Protein AF-A0A925PYS3-F1 (afdb_monomer_lite)

Secondary structure (DSSP, 8-state):
-----GGGGS-HHHHHTS-GGGG-----HHHHHHHHHHHHHHHTTT-----EEEEESS-B--TT--EEEEEGGGG-HHHHHHHHHHHSS-TT-SHHHHHHHHHHHHHHHHHHHHTGGGSHHHHT-

pLDDT: mean 93.24, std 9.24, range [34.88, 98.56]

Foldseek 3Di:
DDPPLPLLPDDLVVNVPDDPVSSVFDAAPLNVVLLVVVCVVCVVVVNNDRADEDEDCDWAADALHLHIYHHRLNRDPSSQVSCCVVVVDRQLPDSVRVNVSSVVRNVVSSCNVVVVVPDPVSVVD

Sequence (125 aa):
MSSTHSWTRMSDEQLLGMRFCDLKLKISSALGKRIRRLYGELDKRQIGFRPHVWLSEEWFSPDGVPGIAVPFYLAHPRLERLERRMMRTVEGGSSESAMRILRHEAGHAIDTAYRLRRRKRWREV

Structure (mmCIF, N/CA/C/O backbone):
data_AF-A0A925PYS3-F1
#
_entry.id   AF-A0A925PYS3-F1
#
loop_
_atom_site.group_PDB
_atom_site.id
_atom_site.type_symbol
_atom_site.label_atom_id
_atom_site.label_alt_id
_atom_site.label_comp_id
_atom_site.label_asym_id
_atom_site.label_entity_id
_atom_site.label_seq_id
_atom_site.pdbx_PDB_ins_code
_atom_site.Cartn_x
_atom_site.Cartn_y
_atom_site.Cartn_z
_atom_site.occupancy
_atom_site.B_iso_or_equiv
_atom_site.auth_seq_id
_atom_site.auth_comp_id
_atom_site.auth_asym_id
_atom_site.auth_atom_id
_atom_site.pdbx_PDB_model_num
ATOM 1 N N . MET A 1 1 ? -6.416 -11.500 -17.495 1.00 34.88 1 MET A N 1
ATOM 2 C CA . MET A 1 1 ? -5.634 -11.167 -18.703 1.00 34.88 1 MET A CA 1
ATOM 3 C C . MET A 1 1 ? -4.949 -9.837 -18.448 1.00 34.88 1 MET A C 1
ATOM 5 O O . MET A 1 1 ? -5.634 -8.884 -18.103 1.00 34.88 1 MET A O 1
ATOM 9 N N . SER A 1 2 ? -3.616 -9.806 -18.455 1.00 46.06 2 SER A N 1
ATOM 10 C CA . SER A 1 2 ? -2.857 -8.578 -18.199 1.00 46.06 2 SER A CA 1
ATOM 11 C C . SER A 1 2 ? -2.933 -7.712 -19.449 1.00 46.06 2 SER A C 1
ATOM 13 O O . SER A 1 2 ? -2.399 -8.108 -20.481 1.00 46.06 2 SER A O 1
ATOM 15 N N . SER A 1 3 ? -3.625 -6.574 -19.387 1.00 52.41 3 SER A N 1
ATOM 16 C CA . SER A 1 3 ? -3.520 -5.564 -20.437 1.00 52.41 3 SER A CA 1
ATOM 17 C C . SER A 1 3 ? -2.048 -5.175 -20.545 1.00 52.41 3 SER A C 1
ATOM 19 O O . SER A 1 3 ? -1.455 -4.689 -19.580 1.00 52.41 3 SER A O 1
ATOM 21 N N . THR A 1 4 ? -1.426 -5.460 -21.684 1.00 62.41 4 THR A N 1
ATOM 22 C CA . THR A 1 4 ? -0.026 -5.124 -21.940 1.00 62.41 4 THR A CA 1
ATOM 23 C C . THR A 1 4 ? 0.051 -3.613 -22.101 1.00 62.41 4 THR A C 1
ATOM 25 O O . THR A 1 4 ? -0.162 -3.082 -23.187 1.00 62.41 4 THR A O 1
ATOM 28 N N . HIS A 1 5 ? 0.256 -2.895 -20.999 1.00 79.12 5 HIS A N 1
ATOM 29 C CA . HIS A 1 5 ? 0.333 -1.446 -21.053 1.00 79.12 5 HIS A CA 1
ATOM 30 C C . HIS A 1 5 ? 1.584 -1.072 -21.860 1.00 79.12 5 HIS A C 1
ATOM 32 O O . HIS A 1 5 ? 2.679 -1.544 -21.547 1.00 79.12 5 HIS A O 1
ATOM 38 N N . SER A 1 6 ? 1.437 -0.259 -22.907 1.00 88.00 6 SER A N 1
ATOM 39 C CA . SER A 1 6 ? 2.538 0.123 -23.809 1.00 88.00 6 SER A CA 1
ATOM 40 C C . SER A 1 6 ? 3.721 0.739 -23.055 1.00 88.00 6 SER A C 1
ATOM 42 O O . SER A 1 6 ? 4.876 0.453 -23.369 1.00 88.00 6 SER A O 1
ATOM 44 N N . TRP A 1 7 ? 3.432 1.479 -21.982 1.00 93.88 7 TRP A N 1
ATOM 45 C CA . TRP A 1 7 ? 4.419 2.095 -21.099 1.00 93.88 7 TRP A CA 1
ATOM 46 C C . TRP A 1 7 ? 5.356 1.099 -20.405 1.00 93.88 7 TRP A C 1
ATOM 48 O O . TRP A 1 7 ? 6.460 1.453 -20.002 1.00 93.88 7 TRP A O 1
ATOM 58 N N . THR A 1 8 ? 4.988 -0.183 -20.319 1.00 94.25 8 THR A N 1
ATOM 59 C CA . THR A 1 8 ? 5.853 -1.210 -19.710 1.00 94.25 8 THR A CA 1
ATOM 60 C C . THR A 1 8 ? 7.151 -1.448 -20.476 1.00 94.25 8 THR A C 1
ATOM 62 O O . THR A 1 8 ? 8.105 -1.971 -19.895 1.00 94.25 8 THR A O 1
AT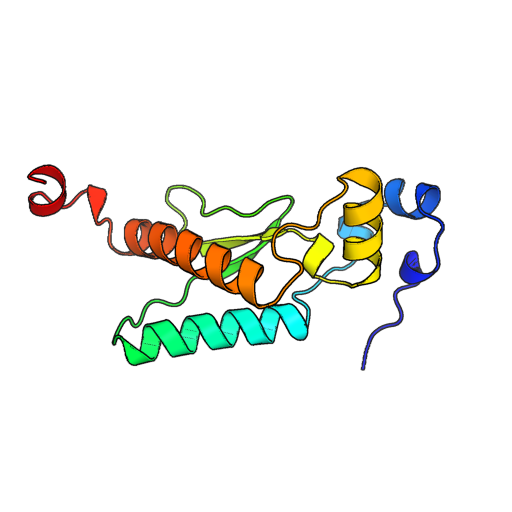OM 65 N N . ARG A 1 9 ? 7.182 -1.057 -21.756 1.00 93.25 9 ARG A N 1
ATOM 66 C CA . ARG A 1 9 ? 8.319 -1.196 -22.675 1.00 93.25 9 ARG A CA 1
ATOM 67 C C . ARG A 1 9 ? 9.065 0.118 -22.922 1.00 93.25 9 ARG A C 1
ATOM 69 O O . ARG A 1 9 ? 10.075 0.097 -23.611 1.00 93.25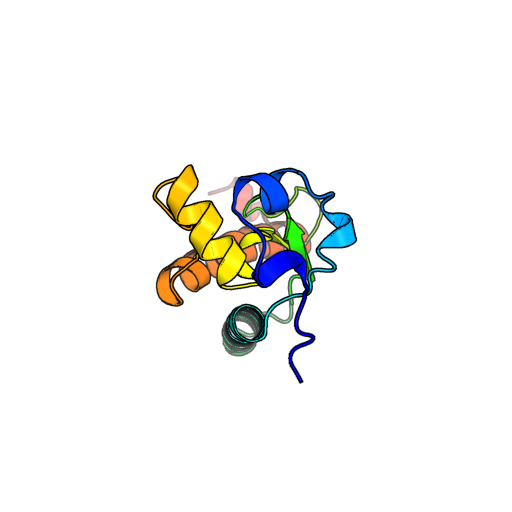 9 ARG A O 1
ATOM 76 N N . MET A 1 10 ? 8.572 1.235 -22.388 1.00 95.81 10 MET A N 1
ATOM 77 C CA . MET A 1 10 ? 9.221 2.540 -22.517 1.00 95.81 10 MET A CA 1
ATOM 78 C C . MET A 1 10 ? 10.540 2.586 -21.735 1.00 95.81 10 MET A C 1
ATOM 80 O O . MET A 1 10 ? 10.693 1.887 -20.718 1.00 95.81 10 MET A O 1
ATOM 84 N N . SER A 1 11 ? 11.468 3.437 -22.190 1.00 96.56 11 SER A N 1
ATOM 85 C CA . SER A 1 11 ? 12.650 3.804 -21.401 1.00 96.56 11 SER A CA 1
ATOM 86 C C . SER A 1 11 ? 12.230 4.469 -20.085 1.00 96.56 11 SER A C 1
ATOM 88 O O . SER A 1 11 ? 11.060 4.808 -19.888 1.00 96.56 11 SER A O 1
ATOM 90 N N . ASP A 1 12 ? 13.162 4.620 -19.148 1.00 97.06 12 ASP A N 1
ATOM 91 C CA . ASP A 1 12 ? 12.857 5.300 -17.887 1.00 97.06 12 ASP A CA 1
ATOM 92 C C . ASP A 1 12 ? 12.482 6.761 -18.118 1.00 97.06 12 ASP A C 1
ATOM 94 O O . ASP A 1 12 ? 11.494 7.224 -17.563 1.00 97.06 12 ASP A O 1
ATOM 98 N N . GLU A 1 13 ? 13.208 7.454 -18.992 1.00 97.12 13 GLU A N 1
ATOM 99 C CA . GLU A 1 13 ? 12.980 8.858 -19.336 1.00 97.12 13 GLU A CA 1
ATOM 100 C C . GLU A 1 13 ? 11.594 9.049 -19.962 1.00 97.12 13 GLU A C 1
ATOM 102 O O . GLU A 1 13 ? 10.850 9.950 -19.582 1.00 97.12 13 GLU A O 1
ATOM 107 N N . GLN A 1 14 ? 11.211 8.155 -20.878 1.00 97.00 14 GLN A N 1
ATOM 108 C CA . GLN A 1 14 ? 9.885 8.167 -21.496 1.00 97.00 14 GLN A CA 1
ATOM 109 C C . GLN A 1 14 ? 8.773 7.913 -20.473 1.00 97.00 14 GLN A C 1
ATOM 111 O O . GLN A 1 14 ? 7.746 8.586 -20.505 1.00 97.00 14 GLN A O 1
ATOM 116 N N . LEU A 1 15 ? 8.972 6.949 -19.568 1.00 96.94 15 LEU A N 1
ATOM 117 C CA . LEU A 1 15 ? 7.998 6.607 -18.533 1.00 96.94 15 LEU A CA 1
ATOM 118 C C . LEU A 1 15 ? 7.840 7.735 -17.503 1.00 96.94 15 LEU A C 1
ATOM 120 O O . LEU A 1 15 ? 6.719 8.035 -17.105 1.00 96.94 15 LEU A O 1
ATOM 124 N N . LEU A 1 16 ? 8.940 8.380 -17.110 1.00 96.19 16 LEU A N 1
ATOM 125 C CA . LEU A 1 16 ? 8.942 9.534 -16.206 1.00 96.19 16 LEU A CA 1
ATOM 126 C C . LEU A 1 16 ? 8.257 10.764 -16.812 1.00 96.19 16 LEU A C 1
ATOM 128 O O . LEU A 1 16 ? 7.689 11.566 -16.078 1.00 96.19 16 LEU A O 1
ATOM 132 N N . GLY A 1 17 ? 8.266 10.898 -18.140 1.00 96.31 17 GLY A N 1
ATOM 133 C CA . GLY A 1 17 ? 7.549 11.959 -18.851 1.00 96.31 17 GLY A CA 1
ATOM 134 C C . GLY A 1 17 ? 6.037 11.737 -18.986 1.00 96.31 17 GLY A C 1
ATOM 135 O O . GLY A 1 17 ? 5.344 12.594 -19.534 1.00 96.31 17 GLY A O 1
ATOM 136 N N . MET A 1 18 ? 5.498 10.598 -18.538 1.00 95.44 18 MET A N 1
ATOM 137 C CA . MET A 1 18 ? 4.068 10.306 -18.658 1.00 95.44 18 MET A CA 1
ATOM 138 C C . MET A 1 18 ? 3.235 10.984 -17.573 1.00 95.44 18 MET A C 1
ATOM 140 O O . MET A 1 18 ? 3.635 11.098 -16.417 1.00 95.44 18 MET A O 1
ATOM 144 N N . ARG A 1 19 ? 1.986 11.322 -17.913 1.00 94.69 19 ARG A N 1
ATOM 145 C CA . ARG A 1 19 ? 0.988 11.698 -16.907 1.00 94.69 19 ARG A CA 1
ATOM 146 C C . ARG A 1 19 ? 0.546 10.459 -16.132 1.00 94.69 19 ARG A C 1
ATOM 148 O O . ARG A 1 19 ? 0.259 9.418 -16.725 1.00 94.69 19 ARG A O 1
ATOM 155 N N . PHE A 1 20 ? 0.364 10.597 -14.822 1.00 91.12 20 PHE A N 1
ATOM 156 C CA . PHE A 1 20 ? -0.109 9.509 -13.959 1.00 91.12 20 PHE A CA 1
ATOM 157 C C . PHE A 1 20 ? -1.423 8.866 -14.432 1.00 91.12 20 PHE A C 1
ATOM 159 O O . PHE A 1 20 ? -1.566 7.644 -14.388 1.00 91.12 20 PHE A O 1
ATOM 166 N N . CYS A 1 21 ? -2.378 9.658 -14.933 1.00 92.56 21 CYS A N 1
ATOM 167 C CA . CYS A 1 21 ? -3.659 9.138 -15.420 1.00 92.56 21 CYS A CA 1
ATOM 168 C C . CYS A 1 21 ? -3.519 8.232 -16.658 1.00 92.56 21 CYS A C 1
ATOM 170 O O . CYS A 1 21 ? -4.312 7.302 -16.830 1.00 92.56 21 CYS A O 1
ATOM 172 N N . ASP A 1 22 ? -2.481 8.431 -17.477 1.00 94.25 22 ASP A N 1
ATOM 173 C CA . ASP A 1 22 ? -2.216 7.617 -18.668 1.00 94.25 22 ASP A CA 1
ATOM 174 C C . ASP A 1 22 ? -1.620 6.247 -18.318 1.00 94.25 22 ASP A C 1
ATOM 176 O O . ASP A 1 22 ? -1.698 5.311 -19.119 1.00 94.25 22 ASP A O 1
ATOM 180 N N . LEU A 1 23 ? -1.096 6.084 -17.097 1.00 93.31 23 LEU A N 1
ATOM 181 C CA . LEU A 1 23 ? -0.631 4.791 -16.597 1.00 93.31 23 LEU A CA 1
ATOM 182 C C . LEU A 1 23 ? -1.791 3.807 -16.382 1.00 93.31 23 LEU A C 1
ATOM 184 O O . LEU A 1 23 ? -1.569 2.596 -16.449 1.00 93.31 23 LEU A O 1
ATOM 188 N N . LYS A 1 24 ? -3.016 4.319 -16.158 1.00 93.31 24 LYS A N 1
ATOM 189 C CA . LYS A 1 24 ? -4.262 3.547 -15.955 1.00 93.31 24 LYS A CA 1
ATOM 190 C C . LYS A 1 24 ? -4.121 2.454 -14.889 1.00 93.31 24 LYS A C 1
ATOM 192 O O . LYS A 1 24 ? -4.617 1.335 -15.042 1.00 93.31 24 LYS A O 1
ATOM 197 N N . LEU A 1 25 ? -3.421 2.796 -13.808 1.00 94.44 25 LEU A N 1
ATOM 198 C CA . LEU A 1 25 ? -3.072 1.857 -12.752 1.00 94.44 25 LEU A CA 1
ATOM 199 C C . LEU A 1 25 ? -4.305 1.361 -12.005 1.00 94.44 25 LEU A C 1
ATOM 201 O O . LEU A 1 25 ? -5.284 2.072 -11.787 1.00 94.44 25 LEU A O 1
ATOM 205 N N . LYS A 1 26 ? -4.216 0.103 -11.588 1.00 94.62 26 LYS A N 1
ATOM 206 C CA . LYS A 1 26 ? -5.173 -0.563 -10.712 1.00 94.62 26 LYS A CA 1
ATOM 207 C C . LYS A 1 26 ? -4.393 -1.323 -9.656 1.00 94.62 26 LYS A C 1
ATOM 209 O O . LYS A 1 26 ? -3.232 -1.669 -9.867 1.00 94.62 26 LYS A O 1
ATOM 214 N N . ILE A 1 27 ? -5.050 -1.632 -8.543 1.00 95.50 27 ILE A N 1
ATOM 215 C CA . ILE A 1 27 ? -4.474 -2.505 -7.519 1.00 95.50 27 ILE A CA 1
ATOM 216 C C . ILE A 1 27 ? -4.056 -3.828 -8.172 1.00 95.50 27 ILE A C 1
ATOM 218 O O . ILE A 1 27 ? -4.868 -4.526 -8.786 1.00 95.50 27 ILE A O 1
ATOM 222 N N . SER A 1 28 ? -2.770 -4.157 -8.047 1.00 93.69 28 SER A N 1
ATOM 223 C CA . SER A 1 28 ? -2.195 -5.357 -8.648 1.00 93.69 28 SER A CA 1
ATOM 224 C C . SER A 1 28 ? -2.729 -6.622 -7.979 1.00 93.69 28 SER A C 1
ATOM 226 O O . SER A 1 28 ? -3.167 -6.614 -6.828 1.00 93.69 28 SER A O 1
ATOM 228 N N . SER A 1 29 ? -2.657 -7.761 -8.671 1.00 93.12 29 SER A N 1
ATOM 229 C CA . SER A 1 29 ? -3.042 -9.047 -8.075 1.00 93.12 29 SER A CA 1
ATOM 230 C C . SER A 1 29 ? -2.186 -9.391 -6.847 1.00 93.12 29 SER A C 1
ATOM 232 O O . SER A 1 29 ? -2.701 -9.955 -5.879 1.00 93.12 29 SER A O 1
ATOM 234 N N . ALA A 1 30 ? -0.900 -9.020 -6.863 1.00 93.12 30 ALA A N 1
ATOM 235 C CA . ALA A 1 30 ? 0.030 -9.207 -5.757 1.00 93.12 30 ALA A CA 1
ATOM 236 C C . ALA A 1 30 ? -0.347 -8.344 -4.545 1.00 93.12 30 ALA A C 1
ATOM 238 O O . ALA A 1 30 ? -0.475 -8.876 -3.441 1.00 93.12 30 ALA A O 1
ATOM 239 N N . LEU A 1 31 ? -0.602 -7.048 -4.750 1.00 95.81 31 LEU A N 1
ATOM 240 C CA . LEU A 1 31 ? -1.065 -6.150 -3.693 1.00 95.81 31 LEU A CA 1
ATOM 241 C C . LEU A 1 31 ? -2.444 -6.578 -3.167 1.00 95.81 31 LEU A C 1
ATOM 243 O O . LEU A 1 31 ? -2.641 -6.692 -1.961 1.00 95.81 31 LEU A O 1
ATOM 247 N N . GLY A 1 32 ? -3.367 -6.950 -4.055 1.00 97.50 32 GLY A N 1
ATOM 248 C CA . GLY A 1 32 ? -4.691 -7.450 -3.690 1.00 97.50 32 GLY A CA 1
ATOM 249 C C . GLY A 1 32 ? -4.655 -8.710 -2.815 1.00 97.50 32 GLY A C 1
ATOM 250 O O . GLY A 1 32 ? -5.482 -8.854 -1.916 1.00 97.50 32 GLY A O 1
ATOM 251 N N . LYS A 1 33 ? -3.687 -9.619 -3.016 1.00 97.81 33 LYS A N 1
ATOM 252 C CA . LYS A 1 33 ? -3.479 -10.772 -2.115 1.00 97.81 33 LYS A CA 1
ATOM 253 C C . LYS A 1 33 ? -3.079 -10.325 -0.705 1.00 97.81 33 LYS A C 1
ATOM 255 O O . LYS A 1 33 ? -3.563 -10.900 0.266 1.00 97.81 33 LYS A O 1
ATOM 260 N N . ARG A 1 34 ? -2.231 -9.300 -0.591 1.00 97.62 34 ARG A N 1
ATOM 261 C CA . ARG A 1 34 ? -1.772 -8.741 0.693 1.00 97.62 34 ARG A CA 1
ATOM 262 C C . ARG A 1 34 ? -2.909 -8.021 1.422 1.00 97.62 34 ARG A C 1
ATOM 264 O O . ARG A 1 34 ? -3.125 -8.278 2.600 1.00 97.62 34 ARG A O 1
ATOM 271 N N . ILE A 1 35 ? -3.714 -7.238 0.701 1.00 98.25 35 ILE A N 1
ATOM 272 C CA . ILE A 1 35 ? -4.925 -6.593 1.239 1.00 98.25 35 ILE A CA 1
ATOM 273 C C . ILE A 1 35 ? -5.918 -7.642 1.762 1.00 98.25 35 ILE A C 1
ATOM 275 O O . ILE A 1 35 ? -6.382 -7.551 2.894 1.00 98.25 35 ILE A O 1
ATOM 279 N N . ARG A 1 36 ? -6.199 -8.702 0.989 1.00 98.38 36 ARG A N 1
ATOM 280 C CA . ARG A 1 36 ? -7.076 -9.793 1.459 1.00 98.38 36 ARG A CA 1
ATOM 281 C C . ARG A 1 36 ? -6.522 -10.503 2.690 1.00 98.38 36 ARG A C 1
ATOM 283 O O . ARG A 1 36 ? -7.292 -10.875 3.571 1.00 98.38 36 ARG A O 1
ATOM 290 N N . ARG A 1 37 ? -5.199 -10.682 2.770 1.00 98.44 37 ARG A N 1
ATOM 291 C CA . ARG A 1 37 ? -4.549 -11.233 3.963 1.00 98.44 37 ARG A CA 1
ATOM 292 C C . ARG A 1 37 ? -4.764 -10.331 5.179 1.00 98.44 37 ARG A C 1
ATOM 294 O O . ARG A 1 37 ? -5.121 -10.857 6.226 1.00 98.44 37 ARG A O 1
ATOM 301 N N . LEU A 1 38 ? -4.587 -9.015 5.039 1.00 98.56 38 LEU A N 1
ATOM 302 C CA . LEU A 1 38 ? -4.872 -8.051 6.106 1.00 98.56 38 LEU A CA 1
ATOM 303 C C . LEU A 1 38 ? -6.319 -8.190 6.593 1.00 98.56 38 LEU A C 1
ATOM 305 O O . LEU A 1 38 ? -6.543 -8.352 7.787 1.00 98.56 38 LEU A O 1
ATOM 309 N N . TYR A 1 39 ? -7.293 -8.204 5.680 1.00 98.50 39 TYR A N 1
ATOM 310 C CA . TYR A 1 39 ? -8.702 -8.359 6.057 1.00 98.50 39 TYR A CA 1
ATOM 311 C C . TYR A 1 39 ? -8.966 -9.679 6.788 1.00 98.50 39 TYR A C 1
ATOM 313 O O . TYR A 1 39 ? -9.613 -9.673 7.827 1.00 98.50 39 TYR A O 1
ATOM 321 N N . GLY A 1 40 ? -8.387 -10.792 6.330 1.00 98.50 40 GLY A N 1
ATOM 322 C CA . GLY A 1 40 ? -8.489 -12.066 7.045 1.00 98.50 40 GLY A CA 1
ATOM 323 C C . GLY A 1 40 ? -7.840 -12.043 8.437 1.00 98.50 40 GLY A C 1
ATOM 324 O O . GLY A 1 40 ? -8.300 -12.732 9.344 1.00 98.50 40 GLY A O 1
ATOM 325 N N . GLU A 1 41 ? -6.778 -11.259 8.638 1.00 98.38 41 GLU A N 1
ATOM 326 C CA . GLU A 1 41 ? -6.142 -11.068 9.949 1.00 98.38 41 GLU A CA 1
ATOM 327 C C . GLU A 1 41 ? -6.987 -10.209 10.905 1.00 98.38 41 GLU A C 1
ATOM 329 O O . GLU A 1 41 ? -6.936 -10.448 12.116 1.00 98.38 41 GLU A O 1
ATOM 334 N N . LEU A 1 42 ? -7.753 -9.246 10.382 1.00 98.19 42 LEU A N 1
ATOM 335 C CA . LEU A 1 42 ? -8.711 -8.437 11.145 1.00 98.19 42 LEU A CA 1
ATOM 336 C C . LEU A 1 42 ? -9.957 -9.251 11.513 1.00 98.19 42 LEU A C 1
ATOM 338 O O . LEU A 1 42 ? -10.329 -9.298 12.686 1.00 98.19 42 LEU A O 1
ATOM 342 N N . ASP A 1 43 ? -10.523 -9.981 10.550 1.00 98.00 43 ASP A N 1
ATOM 343 C CA . ASP A 1 43 ? -11.698 -10.834 10.755 1.00 98.00 43 ASP A CA 1
ATOM 344 C C . ASP A 1 43 ? -11.430 -11.899 11.837 1.00 98.00 43 ASP A C 1
ATOM 346 O O . ASP A 1 43 ? -12.239 -12.092 12.743 1.00 98.00 43 ASP A O 1
ATOM 350 N N . LYS A 1 44 ? -10.247 -12.537 11.820 1.00 98.25 44 LYS A N 1
ATOM 351 C CA . LYS A 1 44 ? -9.815 -13.501 12.858 1.00 98.25 44 LYS A CA 1
ATOM 352 C C . LYS A 1 44 ? -9.739 -12.906 14.265 1.00 98.25 44 LYS A C 1
ATOM 354 O O . LYS A 1 44 ? -9.788 -13.649 15.239 1.00 98.25 44 LYS A O 1
ATOM 359 N N . ARG A 1 45 ? -9.589 -11.585 14.373 1.00 97.31 45 ARG A N 1
ATOM 360 C CA . ARG A 1 45 ? -9.578 -10.834 15.637 1.00 97.31 45 ARG A CA 1
ATOM 361 C C . ARG A 1 45 ? -10.936 -10.210 15.957 1.00 97.31 45 ARG A C 1
ATOM 363 O O . ARG A 1 45 ? -11.012 -9.390 16.863 1.00 97.31 45 ARG A O 1
ATOM 370 N N . GLN A 1 46 ? -11.985 -10.578 15.217 1.00 97.19 46 GLN A N 1
ATOM 371 C CA . GLN A 1 46 ? -13.338 -10.034 15.355 1.00 97.19 46 GLN A CA 1
ATOM 372 C C . GLN A 1 46 ? -13.409 -8.513 15.126 1.00 97.19 46 GLN A C 1
ATOM 374 O O . GLN A 1 46 ? -14.315 -7.836 15.610 1.00 97.19 46 GLN A O 1
ATOM 379 N N . ILE A 1 47 ? -12.469 -7.965 14.351 1.00 96.56 47 ILE A N 1
ATOM 380 C CA . ILE A 1 47 ? -12.484 -6.566 13.925 1.00 96.56 47 ILE A CA 1
ATOM 381 C C . ILE A 1 47 ? -13.201 -6.509 12.574 1.00 96.56 47 ILE A C 1
ATOM 383 O O . ILE A 1 47 ? -12.607 -6.799 11.542 1.00 96.56 47 ILE A O 1
ATOM 387 N N . GLY A 1 48 ? -14.481 -6.125 12.578 1.00 94.44 48 GLY A N 1
ATOM 388 C CA . GLY A 1 48 ? -15.309 -6.049 11.362 1.00 94.44 48 GLY A CA 1
ATOM 389 C C . GLY A 1 48 ? -14.986 -4.877 10.423 1.00 94.44 48 GLY A C 1
ATOM 390 O O . GLY A 1 48 ? -15.614 -4.727 9.376 1.00 94.44 48 GLY A O 1
ATOM 391 N N . PHE A 1 49 ? -14.031 -4.022 10.792 1.00 95.44 49 PHE A N 1
ATOM 392 C CA . PHE A 1 49 ? -13.610 -2.887 9.981 1.00 95.44 49 PHE A CA 1
ATOM 393 C C . PHE A 1 49 ? -12.681 -3.327 8.843 1.00 95.44 49 PHE A C 1
ATOM 395 O O . PHE A 1 49 ? -11.674 -3.998 9.066 1.00 95.44 49 PHE A O 1
ATOM 402 N N . ARG A 1 50 ? -12.996 -2.897 7.617 1.00 96.56 50 ARG A N 1
ATOM 403 C CA . ARG A 1 50 ? -12.178 -3.136 6.423 1.00 96.56 50 ARG A CA 1
ATOM 404 C C . ARG A 1 50 ? -11.763 -1.794 5.816 1.00 96.56 50 ARG A C 1
ATOM 406 O O . ARG A 1 50 ? -12.591 -1.176 5.147 1.00 96.56 50 ARG A O 1
ATOM 413 N N . PRO A 1 51 ? -10.516 -1.339 6.043 1.00 96.38 51 PRO A N 1
ATOM 414 C CA . PRO A 1 51 ? -10.037 -0.076 5.493 1.00 96.38 51 PRO A CA 1
ATOM 415 C C . PRO A 1 51 ? -10.189 -0.042 3.970 1.00 96.38 51 PRO A C 1
ATOM 417 O O . PRO A 1 51 ? -9.809 -1.007 3.300 1.00 96.38 51 PRO A O 1
ATOM 420 N N . HIS A 1 52 ? -10.704 1.060 3.417 1.00 95.25 52 HIS A N 1
ATOM 421 C CA . HIS A 1 52 ? -10.630 1.294 1.973 1.00 95.25 52 HIS A CA 1
ATOM 422 C C . HIS A 1 52 ? -9.163 1.456 1.561 1.00 95.25 52 HIS A C 1
ATOM 424 O O . HIS A 1 52 ? -8.393 2.067 2.296 1.00 95.25 52 HIS A O 1
ATOM 430 N N . VAL A 1 53 ? -8.775 0.907 0.408 1.00 97.88 53 VAL A N 1
ATOM 431 C CA . VAL A 1 53 ? -7.391 0.955 -0.081 1.00 97.88 53 VAL A CA 1
ATOM 432 C C . VAL A 1 53 ? -7.356 1.553 -1.482 1.00 97.88 53 VAL A C 1
ATOM 434 O O . VAL A 1 53 ? -8.085 1.085 -2.359 1.00 97.88 53 VAL A O 1
ATOM 437 N N . TRP A 1 54 ? -6.490 2.542 -1.698 1.00 97.12 54 TRP A N 1
ATOM 438 C CA . TRP A 1 54 ? -6.291 3.212 -2.988 1.00 97.12 54 TRP A CA 1
ATOM 439 C C . TRP A 1 54 ? -4.804 3.417 -3.295 1.00 97.12 54 TRP A C 1
ATOM 441 O O . TRP A 1 54 ? -3.947 3.192 -2.444 1.00 97.12 54 TRP A O 1
ATOM 451 N N . LEU A 1 55 ? -4.500 3.804 -4.538 1.00 97.06 55 LEU A N 1
ATOM 452 C CA . LEU A 1 55 ? -3.135 4.111 -4.967 1.00 97.06 55 LEU A CA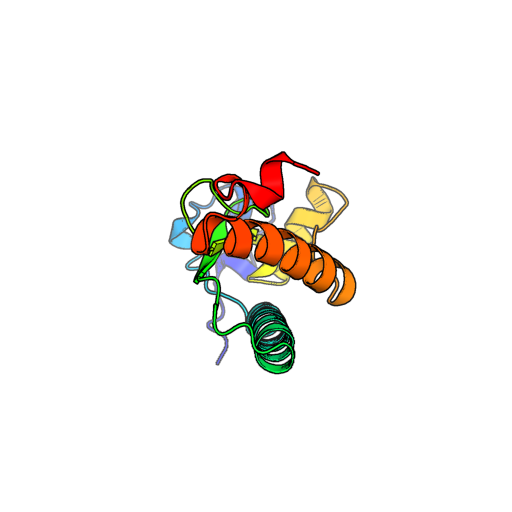 1
ATOM 453 C C . LEU A 1 55 ? -2.801 5.589 -4.720 1.00 97.06 55 LEU A C 1
ATOM 455 O O . LEU A 1 55 ? -3.625 6.458 -4.999 1.00 97.06 55 LEU A O 1
ATOM 459 N N . SER A 1 56 ? -1.588 5.854 -4.254 1.00 95.69 56 SER A N 1
ATOM 460 C CA . SER A 1 56 ? -1.030 7.167 -3.904 1.00 95.69 56 SER A CA 1
ATOM 461 C C . SER A 1 56 ? 0.461 7.221 -4.243 1.00 95.69 56 SER A C 1
ATOM 463 O O . SER A 1 56 ? 0.998 6.291 -4.840 1.00 95.69 56 SER A O 1
ATOM 465 N N . GLU A 1 57 ? 1.142 8.301 -3.875 1.00 92.94 57 GLU A N 1
ATOM 466 C CA . GLU A 1 57 ? 2.597 8.434 -4.015 1.00 92.94 57 GLU A CA 1
ATOM 467 C C . GLU A 1 57 ? 3.354 7.661 -2.923 1.00 92.94 57 GLU A C 1
ATOM 469 O O . GLU A 1 57 ? 4.353 7.009 -3.214 1.00 92.94 57 GLU A O 1
ATOM 474 N N . GLU A 1 58 ? 2.820 7.637 -1.700 1.00 94.69 58 GLU A N 1
ATOM 475 C CA . GLU A 1 58 ? 3.442 7.010 -0.529 1.00 94.69 58 GLU A CA 1
ATOM 476 C C . GLU A 1 58 ? 2.433 6.237 0.337 1.00 94.69 58 GLU A C 1
ATOM 478 O O . GLU A 1 58 ? 1.220 6.303 0.115 1.00 94.69 58 GLU A O 1
ATOM 483 N N . TRP A 1 59 ? 2.933 5.487 1.321 1.00 96.81 59 TRP A N 1
ATOM 484 C CA . TRP A 1 59 ? 2.101 4.830 2.328 1.00 96.81 59 TRP A CA 1
ATOM 485 C C . TRP A 1 59 ? 1.617 5.844 3.362 1.00 96.81 59 TRP A C 1
ATOM 487 O O . TRP A 1 59 ? 2.439 6.500 3.990 1.00 96.81 59 TRP A O 1
ATOM 497 N N . PHE A 1 60 ? 0.305 5.936 3.581 1.00 95.44 60 PHE A N 1
ATOM 498 C CA . PHE A 1 60 ? -0.248 6.690 4.710 1.00 95.44 60 PHE A CA 1
ATOM 499 C C . PHE A 1 60 ? -1.720 6.351 4.956 1.00 95.44 60 PHE A C 1
ATOM 501 O O . PHE A 1 60 ? -2.416 5.825 4.085 1.00 95.44 60 PHE A O 1
ATOM 508 N N . SER A 1 61 ? -2.216 6.724 6.130 1.00 94.19 61 SER A N 1
ATOM 509 C CA . SER A 1 61 ? -3.638 6.739 6.470 1.00 94.19 61 SER A CA 1
ATOM 510 C C . SER A 1 61 ? -4.029 8.183 6.791 1.00 94.19 61 SER A C 1
ATOM 512 O O . SER A 1 61 ? -3.527 8.722 7.778 1.00 94.19 61 SER A O 1
ATOM 514 N N . PRO A 1 62 ? -4.863 8.851 5.971 1.00 87.81 62 PRO A N 1
ATOM 515 C CA . PRO A 1 62 ? -5.174 10.260 6.173 1.00 87.81 62 PRO A CA 1
ATOM 516 C C . PRO A 1 62 ? -6.007 10.479 7.436 1.00 87.81 62 PRO A C 1
ATOM 518 O O . PRO A 1 62 ? -6.936 9.718 7.723 1.00 87.81 62 PRO A O 1
ATOM 521 N N . ASP A 1 63 ? -5.755 11.587 8.129 1.00 84.62 63 ASP A N 1
ATOM 522 C CA . ASP A 1 63 ? -6.580 11.996 9.260 1.00 84.62 63 ASP A CA 1
ATOM 523 C C . ASP A 1 63 ? -8.050 12.152 8.847 1.00 84.62 63 ASP A C 1
ATOM 525 O O . ASP A 1 63 ? -8.396 12.808 7.863 1.00 84.62 63 ASP A O 1
ATOM 529 N N . GLY A 1 64 ? -8.943 11.536 9.623 1.00 87.12 64 GLY A N 1
ATOM 530 C CA . GLY A 1 64 ? -10.386 11.599 9.385 1.00 87.12 64 GLY A CA 1
ATOM 531 C C . GLY A 1 64 ? -10.897 10.694 8.259 1.00 87.12 64 GLY A C 1
ATOM 532 O O . GLY A 1 64 ? -12.114 10.575 8.107 1.00 87.12 64 GLY A O 1
ATOM 533 N N . VAL A 1 65 ? -10.015 10.003 7.530 1.00 91.44 65 VAL A N 1
ATOM 534 C CA . VAL A 1 65 ? -10.384 9.029 6.498 1.00 91.44 65 VAL A CA 1
ATOM 535 C C . VAL A 1 65 ? -9.997 7.621 6.961 1.00 91.44 65 VAL A C 1
ATOM 537 O O . VAL A 1 65 ? -8.816 7.312 7.097 1.00 91.44 65 VAL A O 1
ATOM 540 N N . PRO A 1 66 ? -10.964 6.717 7.188 1.00 92.50 66 PRO A N 1
ATOM 541 C CA . PRO A 1 66 ? -10.678 5.371 7.671 1.00 92.50 66 PRO A CA 1
ATOM 542 C C . PRO A 1 66 ? -10.215 4.457 6.519 1.00 92.50 66 PRO A C 1
ATOM 544 O O . PRO A 1 66 ? -10.944 3.573 6.059 1.00 92.50 66 PRO A O 1
ATOM 547 N N . GLY A 1 67 ? -8.995 4.671 6.026 1.00 96.88 67 GLY A N 1
ATOM 548 C CA . GLY A 1 67 ? -8.437 3.912 4.911 1.00 96.88 67 GLY A CA 1
ATOM 549 C C . GLY A 1 67 ? -6.928 4.079 4.735 1.00 96.88 67 GLY A C 1
ATOM 550 O O . GLY A 1 67 ? -6.296 4.796 5.499 1.00 96.88 67 GLY A O 1
ATOM 551 N N . ILE A 1 68 ? -6.372 3.368 3.752 1.00 98.31 68 ILE A N 1
ATOM 552 C CA . ILE A 1 68 ? -4.932 3.207 3.535 1.00 98.31 68 ILE A CA 1
ATOM 553 C C . ILE A 1 68 ? -4.580 3.589 2.096 1.00 98.31 68 ILE A C 1
ATOM 555 O O . ILE A 1 68 ? -5.036 2.962 1.135 1.00 98.31 68 ILE A O 1
ATOM 559 N N . ALA A 1 69 ? -3.713 4.578 1.960 1.00 97.88 69 ALA A N 1
ATOM 560 C CA . ALA A 1 69 ? -3.057 4.946 0.722 1.00 97.88 69 ALA A CA 1
ATOM 561 C C . ALA A 1 69 ? -1.831 4.041 0.505 1.00 97.88 69 ALA A C 1
ATOM 563 O O . ALA A 1 69 ? -1.068 3.777 1.439 1.00 97.88 69 ALA A O 1
ATOM 564 N N . VAL A 1 70 ? -1.665 3.515 -0.709 1.00 97.69 70 VAL A N 1
ATOM 565 C CA . VAL A 1 70 ? -0.575 2.597 -1.070 1.00 97.69 70 VAL A CA 1
ATOM 566 C C . VAL A 1 70 ? 0.204 3.148 -2.260 1.00 97.69 70 VAL A C 1
ATOM 568 O O . VAL A 1 70 ? -0.423 3.483 -3.266 1.00 97.69 70 VAL A O 1
ATOM 571 N N . PRO A 1 71 ? 1.548 3.136 -2.239 1.00 97.06 71 PRO A N 1
ATOM 572 C CA . PRO A 1 71 ? 2.334 3.657 -3.342 1.00 97.06 71 PRO A CA 1
ATOM 573 C C . PRO A 1 71 ? 2.012 2.998 -4.686 1.00 97.06 71 PRO A C 1
ATOM 575 O O . PRO A 1 71 ? 1.975 1.768 -4.829 1.00 97.06 71 PRO A O 1
ATOM 578 N N . PHE A 1 72 ? 1.828 3.830 -5.707 1.00 96.69 72 PHE A N 1
ATOM 579 C CA . PHE A 1 72 ? 1.439 3.429 -7.053 1.00 96.69 72 PHE A CA 1
ATOM 580 C C . PHE A 1 72 ? 2.463 2.496 -7.702 1.00 96.69 72 PHE A C 1
ATOM 582 O O . PHE A 1 72 ? 2.097 1.666 -8.537 1.00 96.69 72 PHE A O 1
ATOM 589 N N . TYR A 1 73 ? 3.740 2.580 -7.316 1.00 96.44 73 TYR A N 1
ATOM 590 C CA . TYR A 1 73 ? 4.780 1.731 -7.885 1.00 96.44 73 TYR A CA 1
ATOM 591 C C . TYR A 1 73 ? 4.573 0.242 -7.568 1.00 96.44 73 TYR A C 1
ATOM 593 O O . TYR A 1 73 ? 4.991 -0.604 -8.355 1.00 96.44 73 TYR A O 1
ATOM 601 N N . LEU A 1 74 ? 3.828 -0.100 -6.507 1.00 96.94 74 LEU A N 1
ATOM 602 C CA . LEU A 1 74 ? 3.436 -1.481 -6.173 1.00 96.94 74 LEU A CA 1
ATOM 603 C C . LEU A 1 74 ? 2.308 -2.030 -7.070 1.00 96.94 74 LEU A C 1
ATOM 605 O O . LEU A 1 74 ? 1.931 -3.209 -6.995 1.00 96.94 74 LEU A O 1
ATOM 609 N N . ALA A 1 75 ? 1.741 -1.189 -7.939 1.00 96.06 75 ALA A N 1
ATOM 610 C CA . ALA A 1 75 ? 0.738 -1.603 -8.911 1.00 96.06 75 ALA A CA 1
ATOM 611 C C . ALA A 1 75 ? 1.343 -2.414 -10.070 1.00 96.06 75 ALA A C 1
ATOM 613 O O . ALA A 1 75 ? 0.608 -3.130 -10.756 1.00 96.06 75 ALA A O 1
ATOM 614 N N . HIS A 1 76 ? 2.659 -2.337 -10.313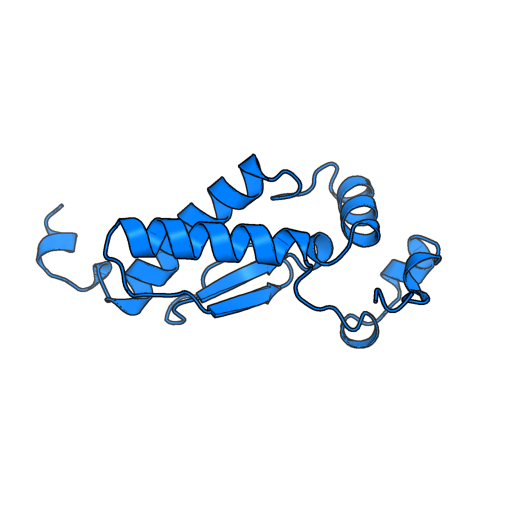 1.00 95.62 76 HIS A N 1
ATOM 615 C CA . HIS A 1 76 ? 3.274 -3.056 -11.427 1.00 95.62 76 HIS A CA 1
ATOM 616 C C . HIS A 1 76 ? 4.800 -3.255 -11.287 1.00 95.62 76 HIS A C 1
ATOM 618 O O . HIS A 1 76 ? 5.513 -2.288 -11.022 1.00 95.62 76 HIS A O 1
ATOM 624 N N . PRO A 1 77 ? 5.362 -4.436 -11.632 1.00 95.25 77 PRO A N 1
ATOM 625 C CA . PRO A 1 77 ? 6.801 -4.709 -11.493 1.00 95.25 77 PRO A CA 1
ATOM 626 C C . PRO A 1 77 ? 7.734 -3.747 -12.246 1.00 95.25 77 PRO A C 1
ATOM 628 O O . PRO A 1 77 ? 8.872 -3.537 -11.842 1.00 95.25 77 PRO A O 1
ATOM 631 N N . ARG A 1 78 ? 7.287 -3.174 -13.373 1.00 96.00 78 ARG A N 1
ATOM 632 C CA . ARG A 1 78 ? 8.060 -2.151 -14.111 1.00 96.00 78 ARG A CA 1
ATOM 633 C C . ARG A 1 78 ? 8.257 -0.874 -13.291 1.00 96.00 78 ARG A C 1
ATOM 635 O O . ARG A 1 78 ? 9.337 -0.295 -13.379 1.00 96.00 78 ARG A O 1
ATOM 642 N N . LEU A 1 79 ? 7.244 -0.470 -12.527 1.00 96.56 79 LEU A N 1
ATOM 643 C CA . LEU A 1 79 ? 7.300 0.712 -11.674 1.00 96.56 79 LEU A CA 1
ATOM 644 C C . LEU A 1 79 ? 8.142 0.427 -10.432 1.00 96.56 79 LEU A C 1
ATOM 646 O O . LEU A 1 79 ? 9.017 1.218 -10.128 1.00 96.56 79 LEU A O 1
ATOM 650 N N . GLU A 1 80 ? 8.011 -0.752 -9.812 1.00 96.50 80 GLU A N 1
ATOM 651 C CA . GLU A 1 80 ? 8.922 -1.159 -8.727 1.00 96.50 80 GLU A CA 1
ATOM 652 C C . GLU A 1 80 ? 10.398 -1.159 -9.162 1.00 96.50 80 GLU A C 1
ATOM 654 O O . GLU A 1 80 ? 11.286 -0.838 -8.377 1.00 96.50 80 GLU A O 1
ATOM 659 N N . ARG A 1 81 ? 10.697 -1.544 -10.412 1.00 96.81 81 ARG A N 1
ATOM 660 C CA . ARG A 1 81 ? 12.069 -1.466 -10.942 1.00 96.81 81 ARG A CA 1
ATOM 661 C C . ARG A 1 81 ? 12.546 -0.026 -11.116 1.00 96.81 81 ARG A C 1
ATOM 663 O O . ARG A 1 81 ? 13.712 0.229 -10.832 1.00 96.81 81 ARG A O 1
ATOM 670 N N . LEU A 1 82 ? 11.675 0.866 -11.594 1.00 97.19 82 LEU A N 1
ATOM 671 C CA . LEU A 1 82 ? 11.981 2.291 -11.741 1.00 97.19 82 LEU A CA 1
ATOM 672 C C . LEU A 1 82 ? 12.235 2.923 -10.367 1.00 97.19 82 LEU A C 1
ATOM 674 O O . LEU A 1 82 ? 13.298 3.493 -10.149 1.00 97.19 82 LEU A O 1
ATOM 678 N N . GLU A 1 83 ? 11.316 2.701 -9.428 1.00 97.38 83 GLU A N 1
ATOM 679 C CA . GLU A 1 83 ? 11.409 3.152 -8.040 1.00 97.38 83 GLU A CA 1
ATOM 680 C C . GLU A 1 83 ? 12.726 2.699 -7.407 1.00 97.38 83 GLU A C 1
ATOM 682 O O . GLU A 1 83 ? 13.505 3.511 -6.920 1.00 97.38 83 GLU A O 1
ATOM 687 N N . ARG A 1 84 ? 13.064 1.407 -7.530 1.00 96.94 84 ARG A N 1
ATOM 688 C CA . ARG A 1 84 ? 14.332 0.875 -7.014 1.00 96.94 84 ARG A CA 1
ATOM 689 C C . ARG A 1 84 ? 15.553 1.553 -7.625 1.00 96.94 84 ARG A C 1
ATOM 691 O O . ARG A 1 84 ? 16.564 1.687 -6.948 1.00 96.94 84 ARG A O 1
ATOM 698 N N . ARG A 1 85 ? 15.507 1.917 -8.906 1.00 96.94 85 ARG A N 1
ATOM 699 C CA . ARG A 1 85 ? 16.636 2.560 -9.586 1.00 96.94 85 ARG A CA 1
ATOM 700 C C . ARG A 1 85 ? 16.831 3.993 -9.099 1.00 96.94 85 ARG A C 1
ATOM 702 O O . ARG A 1 85 ? 17.970 4.392 -8.884 1.00 96.94 85 ARG A O 1
ATOM 709 N N . MET A 1 86 ? 15.741 4.732 -8.909 1.00 96.06 86 MET A N 1
ATOM 710 C CA . MET A 1 86 ? 15.777 6.140 -8.505 1.00 96.06 86 MET A CA 1
ATOM 711 C C . MET A 1 86 ? 15.976 6.303 -6.995 1.00 96.06 86 MET A C 1
ATOM 713 O O . MET A 1 86 ? 16.867 7.025 -6.559 1.00 96.06 86 MET A O 1
ATOM 717 N N . MET A 1 87 ? 15.201 5.566 -6.199 1.00 95.44 87 MET A N 1
ATOM 718 C CA . MET A 1 87 ? 15.135 5.682 -4.739 1.00 95.44 87 MET A CA 1
ATOM 719 C C . MET A 1 87 ? 15.988 4.638 -4.009 1.00 95.44 87 MET A C 1
ATOM 721 O O . MET A 1 87 ? 15.987 4.579 -2.779 1.00 95.44 87 MET A O 1
ATOM 725 N N . ARG A 1 88 ? 16.707 3.773 -4.745 1.00 95.25 88 ARG A N 1
ATOM 726 C CA . ARG A 1 88 ? 17.543 2.652 -4.247 1.00 95.25 88 ARG A CA 1
ATOM 727 C C . ARG A 1 88 ? 16.790 1.562 -3.480 1.00 95.25 88 ARG A C 1
ATOM 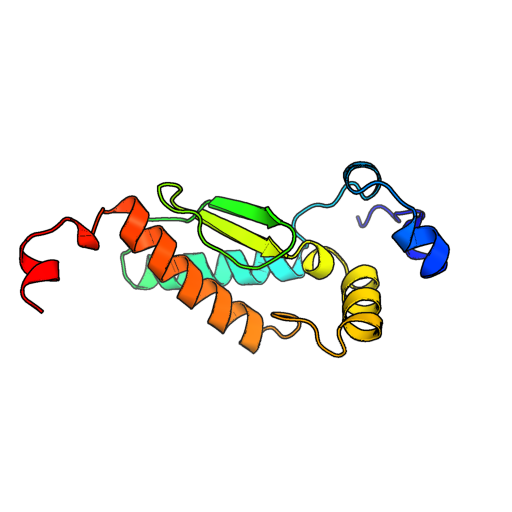729 O O . ARG A 1 88 ? 17.331 0.483 -3.240 1.00 95.25 88 ARG A O 1
ATOM 736 N N . THR A 1 89 ? 15.540 1.806 -3.120 1.00 93.25 89 THR A N 1
ATOM 737 C CA . THR A 1 89 ? 14.686 0.929 -2.326 1.00 93.25 89 THR A CA 1
ATOM 738 C C . THR A 1 89 ? 13.280 0.911 -2.916 1.00 93.25 89 THR A C 1
ATOM 740 O O . THR A 1 89 ? 12.951 1.708 -3.785 1.00 93.25 89 THR A O 1
ATOM 743 N N . VAL A 1 90 ? 12.472 -0.062 -2.495 1.00 96.06 90 VAL A N 1
ATOM 744 C CA . VAL A 1 90 ? 11.042 -0.119 -2.822 1.00 96.06 90 VAL A CA 1
ATOM 745 C C . VAL A 1 90 ? 10.316 -0.426 -1.532 1.00 96.06 90 VAL A C 1
ATOM 747 O O . VAL A 1 90 ? 10.328 -1.572 -1.060 1.00 96.06 90 VAL A O 1
ATOM 750 N N . GLU A 1 91 ? 9.723 0.594 -0.934 1.00 95.75 91 GLU A N 1
ATOM 751 C CA . GLU A 1 91 ? 9.001 0.427 0.313 1.00 95.75 91 GLU A CA 1
ATOM 752 C C . GLU A 1 91 ? 7.772 -0.469 0.092 1.00 95.75 91 GLU A C 1
ATOM 754 O O . GLU A 1 91 ? 6.963 -0.274 -0.811 1.00 95.75 91 GLU A O 1
ATOM 759 N N . GLY A 1 92 ? 7.652 -1.540 0.877 1.00 95.19 92 GLY A N 1
ATOM 760 C CA . GLY A 1 92 ? 6.612 -2.549 0.653 1.00 95.19 92 GLY A CA 1
ATOM 761 C C . GLY A 1 92 ? 6.841 -3.475 -0.557 1.00 95.19 92 GLY A C 1
ATOM 762 O O . GLY A 1 92 ? 5.957 -4.264 -0.900 1.00 95.19 92 GLY A O 1
ATOM 763 N N . GLY A 1 93 ? 8.017 -3.459 -1.197 1.00 94.00 93 GLY A N 1
ATOM 764 C CA . GLY A 1 93 ? 8.300 -4.342 -2.341 1.00 94.00 93 GLY A CA 1
ATOM 765 C C . GLY A 1 93 ? 8.215 -5.842 -2.000 1.00 94.00 93 GLY A C 1
ATOM 766 O O . GLY A 1 93 ? 7.676 -6.646 -2.765 1.00 94.00 93 GLY A O 1
ATOM 767 N N . SER A 1 94 ? 8.653 -6.249 -0.802 1.00 95.38 94 SER A N 1
ATOM 768 C CA . SER A 1 94 ? 8.537 -7.640 -0.339 1.00 95.38 94 SER A CA 1
ATOM 769 C C . SER A 1 94 ? 7.202 -7.894 0.365 1.00 95.38 94 SER A C 1
ATOM 771 O O . SER A 1 94 ? 6.585 -6.983 0.920 1.00 95.38 94 SER A O 1
ATOM 773 N N . SER A 1 95 ? 6.730 -9.148 0.355 1.00 95.38 95 SER A N 1
ATOM 774 C CA . SER A 1 95 ? 5.478 -9.491 1.046 1.00 95.38 95 SER A CA 1
ATOM 775 C C . SER A 1 95 ? 5.549 -9.229 2.544 1.00 95.38 95 SER A C 1
ATOM 777 O O . SER A 1 95 ? 4.526 -8.903 3.136 1.00 95.38 95 SER A O 1
ATOM 779 N N . GLU A 1 96 ? 6.716 -9.397 3.157 1.00 97.19 96 GLU A N 1
ATOM 780 C CA . GLU A 1 96 ? 6.907 -9.150 4.579 1.00 97.19 96 GLU A CA 1
ATOM 781 C C . GLU A 1 96 ? 6.827 -7.654 4.893 1.00 97.19 96 GLU A C 1
ATOM 783 O O . GLU A 1 96 ? 6.024 -7.254 5.739 1.00 97.19 96 GLU A O 1
ATOM 788 N N . SER A 1 97 ? 7.576 -6.819 4.159 1.00 97.06 97 SER A N 1
ATOM 789 C CA . SER A 1 97 ? 7.608 -5.377 4.410 1.00 97.06 97 SER A CA 1
ATOM 790 C C . SER A 1 97 ? 6.257 -4.722 4.136 1.00 97.06 97 SER A C 1
ATOM 792 O O . SER A 1 97 ? 5.784 -3.954 4.969 1.00 97.06 97 SER A O 1
ATOM 794 N N . ALA A 1 98 ? 5.566 -5.095 3.053 1.00 97.44 98 ALA A N 1
ATOM 795 C CA . ALA A 1 98 ? 4.217 -4.588 2.803 1.00 97.44 98 ALA A CA 1
ATOM 796 C C . ALA A 1 98 ? 3.226 -5.012 3.879 1.00 97.44 98 ALA A C 1
ATOM 798 O O . ALA A 1 98 ? 2.388 -4.214 4.273 1.00 97.44 98 ALA A O 1
ATOM 799 N N . MET A 1 99 ? 3.286 -6.260 4.354 1.00 98.31 99 MET A N 1
ATOM 800 C CA . MET A 1 99 ? 2.377 -6.696 5.415 1.00 98.31 99 MET A CA 1
ATOM 801 C C . MET A 1 99 ? 2.673 -5.994 6.742 1.00 98.31 99 MET A C 1
ATOM 803 O O . MET A 1 99 ? 1.748 -5.774 7.517 1.00 98.31 99 MET A O 1
ATOM 807 N N . ARG A 1 100 ? 3.931 -5.629 7.018 1.00 98.38 100 ARG A N 1
ATOM 808 C CA . ARG A 1 100 ? 4.282 -4.797 8.176 1.00 98.38 100 ARG A CA 1
ATOM 809 C C . ARG A 1 100 ? 3.638 -3.412 8.072 1.00 98.38 100 ARG A C 1
ATOM 811 O O . ARG A 1 100 ? 2.966 -3.004 9.013 1.00 98.38 100 ARG A O 1
ATOM 818 N N . ILE A 1 101 ? 3.784 -2.745 6.926 1.00 98.06 101 ILE A N 1
ATOM 819 C CA . ILE A 1 101 ? 3.239 -1.397 6.702 1.00 98.06 101 ILE A CA 1
ATOM 820 C C . ILE A 1 101 ? 1.708 -1.420 6.677 1.00 98.06 101 ILE A C 1
ATOM 822 O O . ILE A 1 101 ? 1.077 -0.681 7.417 1.00 98.06 101 ILE A O 1
ATOM 826 N N . LEU A 1 102 ? 1.090 -2.354 5.946 1.00 98.19 102 LEU A N 1
ATOM 827 C CA . LEU A 1 102 ? -0.370 -2.511 5.905 1.00 98.19 102 LEU A CA 1
ATOM 828 C C . LEU A 1 102 ? -0.993 -2.668 7.295 1.00 98.19 102 LEU A C 1
ATOM 830 O O . LEU A 1 102 ? -2.077 -2.152 7.537 1.00 98.19 102 LEU A O 1
ATOM 834 N N . ARG A 1 103 ? -0.335 -3.389 8.210 1.00 98.06 103 ARG A N 1
ATOM 835 C CA . ARG A 1 103 ? -0.816 -3.536 9.591 1.00 98.06 103 ARG A CA 1
ATOM 836 C C . ARG A 1 103 ? -0.647 -2.258 10.402 1.00 98.06 103 ARG A C 1
ATOM 838 O O . ARG A 1 103 ? -1.527 -1.950 11.198 1.00 98.06 103 ARG A O 1
ATOM 845 N N . HIS A 1 104 ? 0.463 -1.548 10.208 1.00 97.88 104 HIS A N 1
ATOM 846 C CA . HIS A 1 104 ? 0.691 -0.249 10.836 1.00 97.88 104 HIS A CA 1
ATOM 847 C C . HIS A 1 104 ? -0.397 0.747 10.415 1.00 97.88 104 HIS A C 1
ATOM 849 O O . HIS A 1 104 ? -1.116 1.267 11.265 1.00 97.88 104 HIS A O 1
ATOM 855 N N . GLU A 1 105 ? -0.608 0.893 9.108 1.00 98.00 105 GLU A N 1
ATOM 856 C CA . GLU A 1 105 ? -1.631 1.773 8.542 1.00 98.00 105 GLU A CA 1
ATOM 857 C C . GLU A 1 105 ? -3.055 1.343 8.914 1.00 98.00 105 GLU A C 1
ATOM 859 O O . GLU A 1 105 ? -3.899 2.167 9.256 1.00 98.00 105 GLU A O 1
ATOM 864 N N . ALA A 1 106 ? -3.332 0.036 8.972 1.00 97.50 106 ALA A N 1
ATOM 865 C CA . ALA A 1 106 ? -4.611 -0.448 9.486 1.00 97.50 106 ALA A CA 1
ATOM 866 C C . ALA A 1 106 ? -4.865 -0.004 10.934 1.00 97.50 106 ALA A C 1
ATOM 868 O O . ALA A 1 106 ? -6.011 0.260 11.285 1.00 97.50 106 ALA A O 1
ATOM 869 N N . GLY A 1 107 ? -3.821 0.105 11.762 1.00 95.81 107 GLY A N 1
ATOM 870 C CA . GLY A 1 107 ? -3.921 0.653 13.113 1.00 95.81 107 GLY A CA 1
ATOM 871 C C . GLY A 1 107 ? -4.424 2.097 13.113 1.00 95.81 107 GLY A C 1
ATOM 872 O O . GLY A 1 107 ? -5.392 2.403 13.812 1.00 95.81 107 GLY A O 1
ATOM 873 N N . HIS A 1 108 ? -3.838 2.956 12.275 1.00 95.81 108 HIS A N 1
ATOM 874 C CA . HIS A 1 108 ? -4.280 4.348 12.110 1.00 95.81 108 HIS A CA 1
ATOM 875 C C . HIS A 1 108 ? -5.701 4.443 11.549 1.00 95.81 108 HIS A C 1
ATOM 877 O O . HIS A 1 108 ? -6.526 5.212 12.050 1.00 95.81 108 HIS A O 1
ATOM 883 N N . ALA A 1 109 ? -6.032 3.616 10.557 1.00 96.81 109 ALA A N 1
ATOM 884 C CA . ALA A 1 109 ? -7.369 3.572 9.977 1.00 96.81 109 ALA A CA 1
ATOM 885 C C . ALA A 1 109 ? -8.432 3.107 10.995 1.00 96.81 109 ALA A C 1
ATOM 887 O O . ALA A 1 109 ? -9.526 3.670 11.035 1.00 96.81 109 ALA A O 1
ATOM 888 N N . ILE A 1 110 ? -8.115 2.122 11.846 1.00 95.44 110 ILE A N 1
ATOM 889 C CA . ILE A 1 110 ? -8.982 1.654 12.944 1.00 95.44 110 ILE A CA 1
ATOM 890 C C . ILE A 1 110 ? -9.174 2.757 13.983 1.00 95.44 110 ILE A C 1
ATOM 892 O O . ILE A 1 110 ? -10.304 3.022 14.399 1.00 95.44 110 ILE A O 1
ATOM 896 N N . ASP A 1 111 ? -8.090 3.411 14.399 1.00 94.12 111 ASP A N 1
ATOM 897 C CA . ASP A 1 111 ? -8.159 4.527 15.338 1.00 94.12 111 ASP A CA 1
ATOM 898 C C . ASP A 1 111 ? -9.063 5.646 14.807 1.00 94.12 111 ASP A C 1
ATOM 900 O O . ASP A 1 111 ? -9.946 6.121 15.525 1.00 94.12 111 ASP A O 1
ATOM 904 N N . THR A 1 112 ? -8.933 5.976 13.523 1.00 94.25 112 THR A N 1
ATOM 905 C CA . THR A 1 112 ? -9.795 6.946 12.840 1.00 94.25 112 THR A CA 1
ATOM 906 C C . THR A 1 112 ? -11.254 6.486 12.800 1.00 94.25 112 THR A C 1
ATOM 908 O O . THR A 1 112 ? -12.149 7.241 13.189 1.00 94.25 112 THR A O 1
ATOM 911 N N . ALA A 1 113 ? -11.512 5.239 12.393 1.00 94.56 113 ALA A N 1
ATOM 912 C CA . ALA A 1 113 ? -12.860 4.688 12.250 1.00 94.56 113 ALA A CA 1
ATOM 913 C C . ALA A 1 113 ? -13.636 4.670 13.576 1.00 94.56 113 ALA A C 1
ATOM 915 O O . ALA A 1 113 ? -14.809 5.043 13.622 1.00 94.56 113 ALA A O 1
ATOM 916 N N . TYR A 1 114 ? -12.978 4.277 14.669 1.00 93.12 114 TYR A N 1
ATOM 917 C CA . TYR A 1 114 ? -13.599 4.163 15.994 1.00 93.12 114 TYR A CA 1
ATOM 918 C C . TYR A 1 114 ? -13.334 5.362 16.910 1.00 93.12 114 TYR A C 1
ATOM 920 O O . TYR A 1 114 ? -13.795 5.372 18.059 1.00 93.12 114 TYR A O 1
ATOM 928 N N . ARG A 1 115 ? -12.618 6.377 16.406 1.00 92.50 115 ARG A N 1
ATOM 929 C CA . ARG A 1 115 ? -12.219 7.594 17.124 1.00 92.50 115 ARG A CA 1
ATOM 930 C C . ARG A 1 115 ? -11.527 7.267 18.453 1.00 92.50 115 ARG A C 1
ATOM 932 O O . ARG A 1 115 ? -11.864 7.871 19.476 1.00 92.50 115 ARG A O 1
ATOM 939 N N . LEU A 1 116 ? -10.609 6.295 18.470 1.00 91.50 116 LEU A N 1
ATOM 940 C CA . LEU A 1 116 ? -10.058 5.756 19.723 1.00 91.50 116 LEU A CA 1
ATOM 941 C C . LEU A 1 116 ? -9.327 6.837 20.528 1.00 91.50 116 LEU A C 1
ATOM 943 O O . LEU A 1 116 ? -9.638 6.994 21.708 1.00 91.50 116 LEU A O 1
ATOM 947 N N . ARG A 1 117 ? -8.513 7.689 19.885 1.00 86.81 117 ARG A N 1
ATOM 948 C CA . ARG A 1 117 ? -7.868 8.865 20.523 1.00 86.81 117 ARG A CA 1
ATOM 949 C C . ARG A 1 117 ? -8.834 9.869 21.173 1.00 86.81 117 ARG A C 1
ATOM 951 O O . ARG A 1 117 ? -8.432 10.698 21.994 1.00 86.81 117 ARG A O 1
ATOM 958 N N . ARG A 1 118 ? -10.126 9.847 20.819 1.00 87.81 118 ARG A N 1
ATOM 959 C CA . ARG A 1 118 ? -11.145 10.714 21.441 1.00 87.81 118 ARG A CA 1
ATOM 960 C C . ARG A 1 118 ? -11.763 10.106 22.697 1.00 87.81 118 ARG A C 1
ATOM 962 O O . ARG A 1 118 ? -12.438 10.821 23.433 1.00 87.81 118 ARG A O 1
ATOM 969 N N . ARG A 1 119 ? -11.558 8.813 22.954 1.00 89.69 119 ARG A N 1
ATOM 970 C CA . ARG A 1 119 ? -12.108 8.138 24.132 1.00 89.69 119 ARG A CA 1
ATOM 971 C C . ARG A 1 119 ? -11.332 8.550 25.376 1.00 89.69 119 ARG A C 1
ATOM 973 O O . ARG A 1 119 ? -10.107 8.532 25.374 1.00 89.69 119 ARG A O 1
ATOM 980 N N . LYS A 1 120 ? -12.053 8.853 26.459 1.00 85.62 120 LYS A N 1
ATOM 981 C CA . LYS A 1 120 ? -11.469 9.278 27.741 1.00 85.62 120 LYS A CA 1
ATOM 982 C C . LYS A 1 120 ? -10.390 8.306 28.235 1.00 85.62 120 LYS A C 1
ATOM 984 O O . LYS A 1 120 ? -9.261 8.724 28.435 1.00 85.62 120 LYS A O 1
ATOM 989 N N . ARG A 1 121 ? -10.709 7.006 28.265 1.00 88.44 121 ARG A N 1
ATOM 990 C CA . ARG A 1 121 ? -9.787 5.924 28.658 1.00 88.44 121 ARG A CA 1
ATOM 991 C C . ARG A 1 121 ? -8.476 5.901 27.862 1.00 88.44 121 ARG A C 1
ATOM 993 O O . ARG A 1 121 ? -7.469 5.452 28.381 1.00 88.44 121 ARG A O 1
ATOM 1000 N N . TRP A 1 122 ? -8.484 6.347 26.604 1.00 83.25 122 TRP A N 1
ATOM 1001 C CA . TRP A 1 122 ? -7.272 6.396 25.781 1.00 83.25 122 TRP A CA 1
ATOM 1002 C C . TRP A 1 122 ? -6.330 7.530 26.199 1.00 83.25 122 TRP A C 1
ATOM 1004 O O . TRP A 1 122 ? -5.131 7.413 26.022 1.00 83.25 122 TRP A O 1
ATOM 1014 N N . ARG A 1 123 ? -6.866 8.630 26.742 1.00 81.94 123 ARG A N 1
ATOM 1015 C CA . ARG A 1 123 ? -6.083 9.799 27.184 1.00 81.94 123 ARG A CA 1
ATOM 1016 C C . ARG A 1 123 ? -5.550 9.669 28.612 1.00 81.94 123 ARG A C 1
ATOM 1018 O O . ARG A 1 123 ? -4.842 10.553 29.073 1.00 81.94 123 ARG A O 1
ATOM 1025 N N . GLU A 1 124 ? -5.970 8.627 29.321 1.00 84.00 124 GLU A N 1
ATOM 1026 C CA . GLU A 1 124 ? -5.560 8.320 30.696 1.00 84.00 124 GLU A CA 1
ATOM 1027 C C . GLU A 1 124 ? -4.327 7.396 30.743 1.00 84.00 124 GLU A C 1
ATOM 1029 O O . GLU A 1 124 ? -3.855 7.074 31.831 1.00 84.00 124 GLU A O 1
ATOM 1034 N N . VAL A 1 125 ? -3.831 6.962 29.578 1.00 73.06 125 VAL A N 1
ATOM 1035 C CA . VAL A 1 125 ? -2.641 6.118 29.375 1.00 73.06 125 VAL A CA 1
ATOM 1036 C C . VAL A 1 125 ? -1.571 6.949 28.685 1.00 73.06 125 VAL A C 1
ATOM 1038 O O . VAL A 1 125 ? -0.393 6.805 29.071 1.00 73.06 125 VAL A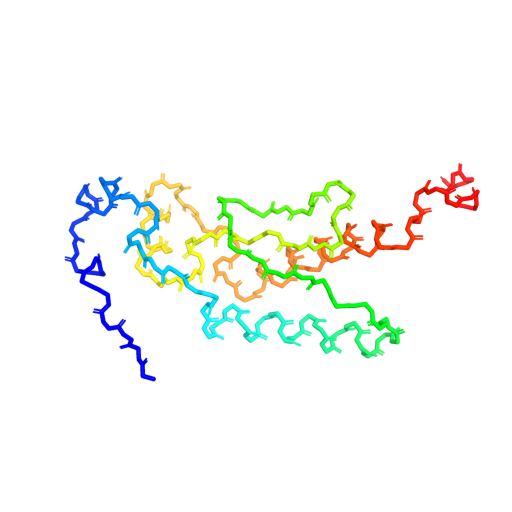 O 1
#

Radius of gyration: 16.83 Å; chains: 1; bounding box: 33×26×54 Å